Protein AF-A0AAD4MFB9-F1 (afdb_monomer)

pLDDT: mean 86.12, std 11.68, range [45.59, 97.56]

Solvent-accessible surface area (backbone atoms only — not comparable to full-atom values): 8909 Å² total; per-residue (Å²): 131,61,79,61,65,48,51,52,50,50,52,50,63,60,48,49,61,57,51,54,51,53,52,51,52,50,51,48,44,75,76,41,43,86,40,68,70,51,39,52,51,57,59,56,44,54,61,52,49,50,50,51,51,52,50,50,49,50,59,50,41,67,71,66,50,80,49,73,66,49,47,49,52,53,51,51,47,49,47,38,40,73,76,63,66,46,55,68,69,59,50,53,51,51,54,49,50,52,49,56,55,38,38,72,78,40,43,88,78,54,55,72,94,66,70,96,64,70,80,80,76,80,84,65,90,54,100,78,40,95,85,51,79,76,52,83,87,74,54,89,47,79,73,68,78,76,109

Radius of gyration: 25.51 Å; Cα contacts (8 Å, |Δi|>4): 35; chains: 1; bounding box: 72×39×47 Å

Structure (mmCIF, N/CA/C/O backbone):
data_AF-A0AAD4MFB9-F1
#
_entry.id   AF-A0AAD4MFB9-F1
#
loop_
_atom_site.group_PDB
_atom_site.id
_atom_site.type_symbol
_atom_site.label_atom_id
_atom_site.label_alt_id
_atom_site.label_comp_id
_atom_site.label_asym_id
_atom_site.label_entity_id
_atom_site.label_seq_id
_atom_site.pdbx_PDB_ins_code
_atom_site.Cartn_x
_atom_site.Cartn_y
_atom_site.Cartn_z
_atom_site.occupancy
_atom_site.B_iso_or_equiv
_atom_site.auth_seq_id
_atom_site.auth_comp_id
_atom_site.auth_asym_id
_atom_site.auth_atom_id
_atom_site.pdbx_PDB_model_num
ATOM 1 N N . MET A 1 1 ? 20.700 -20.470 13.447 1.00 54.25 1 MET A N 1
ATOM 2 C CA . MET A 1 1 ? 19.736 -19.597 12.733 1.00 54.25 1 MET A CA 1
ATOM 3 C C . MET A 1 1 ? 18.478 -20.396 12.393 1.00 54.25 1 MET A C 1
ATOM 5 O O . MET A 1 1 ? 18.552 -21.315 11.589 1.00 54.25 1 MET A O 1
ATOM 9 N N . HIS A 1 2 ? 17.342 -20.093 13.027 1.00 60.16 2 HIS A N 1
ATOM 10 C CA . HIS A 1 2 ? 16.052 -20.801 12.899 1.00 60.16 2 HIS A CA 1
ATOM 11 C C . HIS A 1 2 ? 15.320 -20.469 11.580 1.00 60.16 2 HIS A C 1
ATOM 13 O O . HIS A 1 2 ? 14.234 -19.906 11.573 1.00 60.16 2 HIS A O 1
ATOM 19 N N . ARG A 1 3 ? 15.949 -20.788 10.449 1.00 77.00 3 ARG A N 1
ATOM 20 C CA . ARG A 1 3 ? 15.628 -20.323 9.088 1.00 77.00 3 ARG A CA 1
ATOM 21 C C . ARG A 1 3 ? 14.131 -20.200 8.751 1.00 77.00 3 ARG A C 1
ATOM 23 O O . ARG A 1 3 ? 13.704 -19.145 8.308 1.00 77.00 3 ARG A O 1
ATOM 30 N N . THR A 1 4 ? 13.345 -21.249 8.975 1.00 83.19 4 THR A N 1
ATOM 31 C CA . THR A 1 4 ? 11.904 -21.286 8.664 1.00 83.19 4 THR A CA 1
ATOM 32 C C . THR A 1 4 ? 11.037 -21.145 9.912 1.00 83.19 4 THR A C 1
ATOM 34 O O . THR A 1 4 ? 10.093 -20.361 9.924 1.00 83.19 4 THR A O 1
ATOM 37 N N . TRP A 1 5 ? 11.398 -21.841 10.992 1.00 86.50 5 TRP A N 1
ATOM 38 C CA . TRP A 1 5 ? 10.642 -21.837 12.246 1.00 86.50 5 TRP A CA 1
ATOM 39 C C . TRP A 1 5 ? 10.540 -20.459 12.895 1.00 86.50 5 TRP A C 1
ATOM 41 O O . TRP A 1 5 ? 9.449 -20.060 13.289 1.00 86.50 5 TRP A O 1
ATOM 51 N N . GLY A 1 6 ? 11.629 -19.690 12.965 1.00 87.56 6 GLY A N 1
ATOM 52 C CA . GLY A 1 6 ? 11.525 -18.347 13.535 1.00 87.56 6 GLY A CA 1
ATOM 53 C C . GLY A 1 6 ? 10.889 -17.334 12.594 1.00 87.56 6 GLY A C 1
ATOM 54 O O . GLY A 1 6 ? 10.351 -16.355 13.083 1.00 87.56 6 GLY A O 1
ATOM 55 N N . GLY A 1 7 ? 10.851 -17.587 11.280 1.00 87.94 7 GLY A N 1
ATOM 56 C CA . GLY A 1 7 ? 10.048 -16.785 10.351 1.00 87.94 7 GLY A CA 1
ATOM 57 C C . GLY A 1 7 ? 8.546 -16.961 10.594 1.00 87.94 7 GLY A C 1
ATOM 58 O O . GLY A 1 7 ? 7.814 -15.978 10.661 1.00 87.94 7 GLY A O 1
ATOM 59 N N . ILE A 1 8 ? 8.097 -18.204 10.807 1.00 89.75 8 ILE A N 1
ATOM 60 C CA . ILE A 1 8 ? 6.698 -18.512 11.146 1.00 89.75 8 ILE A CA 1
ATOM 61 C C . ILE A 1 8 ? 6.335 -17.922 12.510 1.00 89.75 8 ILE A C 1
ATOM 63 O O . ILE A 1 8 ? 5.308 -17.259 12.634 1.00 89.75 8 ILE A O 1
ATOM 67 N N . VAL A 1 9 ? 7.186 -18.116 13.523 1.00 92.88 9 VAL A N 1
ATOM 68 C CA . VAL A 1 9 ? 6.946 -17.570 14.866 1.00 92.88 9 VAL A CA 1
ATOM 69 C C . VAL A 1 9 ? 6.951 -16.042 14.841 1.00 92.88 9 VAL A C 1
ATOM 71 O O . VAL A 1 9 ? 6.043 -15.440 15.403 1.00 92.88 9 VAL A O 1
ATOM 74 N N . ALA A 1 10 ? 7.898 -15.404 14.146 1.00 89.00 10 ALA A N 1
ATOM 75 C CA . ALA A 1 10 ? 7.942 -13.948 14.022 1.00 89.00 10 ALA A CA 1
ATOM 76 C C . ALA A 1 10 ? 6.722 -13.395 13.272 1.00 89.00 10 ALA A C 1
ATOM 78 O O . ALA A 1 10 ? 6.129 -12.415 13.716 1.00 89.00 10 ALA A O 1
ATOM 79 N N . GLY A 1 11 ? 6.304 -14.040 12.178 1.00 89.62 11 GLY A N 1
ATOM 80 C CA . GLY A 1 11 ? 5.089 -13.669 11.453 1.00 89.62 11 GLY A CA 1
ATOM 81 C C . GLY A 1 11 ? 3.832 -13.827 12.312 1.00 89.62 11 GLY A C 1
ATOM 82 O O . GLY A 1 11 ? 3.003 -12.922 12.367 1.00 89.62 11 GLY A O 1
ATOM 83 N N . GLY A 1 12 ? 3.718 -14.937 13.043 1.00 92.25 12 GLY A N 1
ATOM 84 C CA . GLY A 1 12 ? 2.604 -15.189 13.957 1.00 92.25 12 GLY A CA 1
ATOM 85 C C . GLY A 1 12 ? 2.532 -14.162 15.088 1.00 92.25 12 GLY A C 1
ATOM 86 O O . GLY A 1 12 ? 1.476 -13.570 15.317 1.00 92.25 12 GLY A O 1
ATOM 87 N N . LEU A 1 13 ? 3.660 -13.890 15.751 1.00 92.75 13 LEU A N 1
ATOM 88 C CA . LEU A 1 13 ? 3.737 -12.897 16.826 1.00 92.75 13 LEU A CA 1
ATOM 89 C C . LEU A 1 13 ? 3.524 -11.462 16.325 1.00 92.75 13 LEU A C 1
ATOM 91 O O . LEU A 1 13 ? 3.092 -10.619 17.102 1.00 92.75 13 LEU A O 1
ATOM 95 N N . PHE A 1 14 ? 3.789 -11.184 15.045 1.00 90.62 14 PHE A N 1
ATOM 96 C CA . PHE A 1 14 ? 3.502 -9.893 14.420 1.00 90.62 14 PHE A CA 1
ATOM 97 C C . PHE A 1 14 ? 2.001 -9.678 14.162 1.00 90.62 14 PHE A C 1
ATOM 99 O O . PHE A 1 14 ? 1.502 -8.573 14.362 1.00 90.62 14 PHE A O 1
ATOM 106 N N . VAL A 1 15 ? 1.260 -10.719 13.761 1.00 94.25 15 VAL A N 1
ATOM 107 C CA . VAL A 1 15 ? -0.184 -10.613 13.460 1.00 94.25 15 VAL A CA 1
ATOM 108 C C . VAL A 1 15 ? -1.053 -10.684 14.720 1.00 94.25 15 VAL A C 1
ATOM 110 O O . VAL A 1 15 ? -2.084 -10.011 14.797 1.00 94.25 15 VAL A O 1
ATOM 113 N N . LEU A 1 16 ? -0.636 -11.462 15.725 1.00 94.69 16 LEU A N 1
ATOM 114 C CA . LEU A 1 16 ? -1.341 -11.617 17.004 1.00 94.69 16 LEU A CA 1
ATOM 115 C C . LEU A 1 16 ? -1.782 -10.294 17.665 1.00 94.69 16 LEU A C 1
ATOM 117 O O . LEU A 1 16 ? -2.963 -10.191 18.003 1.00 94.69 16 LEU A O 1
ATOM 121 N N . PRO A 1 17 ? -0.926 -9.267 17.842 1.00 94.38 17 PRO A N 1
ATOM 122 C CA . PRO A 1 17 ? -1.345 -8.018 18.478 1.00 94.38 17 PRO A CA 1
ATOM 123 C C . PRO A 1 17 ? -2.455 -7.307 17.695 1.00 94.38 17 PRO A C 1
ATOM 125 O O . PRO A 1 17 ? -3.412 -6.815 18.292 1.00 94.38 17 PRO A O 1
ATOM 128 N N . SER A 1 18 ? -2.385 -7.295 16.361 1.00 94.50 18 SER A N 1
ATOM 129 C CA . SER A 1 18 ? -3.434 -6.708 15.522 1.00 94.50 18 SER A CA 1
ATOM 130 C C . SER A 1 18 ? -4.753 -7.472 15.638 1.00 94.50 18 SER A C 1
ATOM 132 O O . SER A 1 18 ? -5.810 -6.850 15.731 1.00 94.50 18 SER A O 1
ATOM 134 N N . LEU A 1 19 ? -4.698 -8.806 15.688 1.00 95.56 19 LEU A N 1
ATOM 135 C CA . LEU A 1 19 ? -5.876 -9.651 15.882 1.00 95.56 19 LEU A CA 1
ATOM 136 C C . LEU A 1 19 ? -6.592 -9.320 17.200 1.00 95.56 19 LEU A C 1
ATOM 138 O O . LEU A 1 19 ? -7.807 -9.124 17.200 1.00 95.56 19 LEU A O 1
ATOM 142 N N . PHE A 1 20 ? -5.846 -9.204 18.304 1.00 96.69 20 PHE A N 1
ATOM 143 C CA . PHE A 1 20 ? -6.416 -8.846 19.605 1.00 96.69 20 PHE A CA 1
ATOM 144 C C . PHE A 1 20 ? -7.115 -7.485 19.578 1.00 96.69 20 PHE A C 1
ATOM 146 O O . PHE A 1 20 ? -8.230 -7.363 20.089 1.00 96.69 20 PHE A O 1
ATOM 153 N N . ILE A 1 21 ? -6.502 -6.482 18.940 1.00 95.19 21 ILE A N 1
ATOM 154 C CA . ILE A 1 21 ? -7.110 -5.155 18.790 1.00 95.19 21 ILE A CA 1
ATOM 155 C C . ILE A 1 21 ? -8.413 -5.252 17.990 1.00 95.19 21 ILE A C 1
ATOM 157 O O . ILE A 1 21 ? -9.425 -4.712 18.428 1.00 95.19 21 ILE A O 1
ATOM 161 N N . LEU A 1 22 ? -8.425 -5.959 16.855 1.00 94.50 22 LEU A N 1
ATOM 162 C CA . LEU A 1 22 ? -9.617 -6.089 16.007 1.00 94.50 22 LEU A CA 1
ATOM 163 C C . LEU A 1 22 ? -10.772 -6.803 16.718 1.00 94.50 22 LEU A C 1
ATOM 165 O O . LEU A 1 22 ? -11.916 -6.355 16.614 1.00 94.50 22 LEU A O 1
ATOM 169 N N . ILE A 1 23 ? -10.484 -7.877 17.458 1.00 96.38 23 ILE A N 1
ATOM 170 C CA . ILE A 1 23 ? -11.488 -8.599 18.252 1.00 96.38 23 ILE A CA 1
ATOM 171 C C . ILE A 1 23 ? -12.040 -7.688 19.350 1.00 96.38 23 ILE A C 1
ATOM 173 O O . ILE A 1 23 ? -13.258 -7.563 19.484 1.00 96.38 23 ILE A O 1
ATOM 177 N N . GLY A 1 24 ? -11.161 -7.016 20.098 1.00 95.56 24 GLY A N 1
ATOM 178 C CA . GLY A 1 24 ? -11.560 -6.097 21.162 1.00 95.56 24 GLY A CA 1
ATOM 179 C C . GLY A 1 24 ? -12.427 -4.953 20.638 1.00 95.56 24 GLY A C 1
ATOM 180 O O . GLY A 1 24 ? -13.507 -4.701 21.169 1.00 95.56 24 GLY A O 1
ATOM 181 N N . LEU A 1 25 ? -12.006 -4.305 19.550 1.00 91.44 25 LEU A N 1
ATOM 182 C CA . LEU A 1 25 ? -12.746 -3.198 18.944 1.00 91.44 25 LEU A CA 1
ATOM 183 C C . LEU A 1 25 ? -14.093 -3.655 18.369 1.00 91.44 25 LEU A C 1
ATOM 185 O O . LEU A 1 25 ? -15.091 -2.953 18.524 1.00 91.44 25 LEU A O 1
ATOM 189 N N . SER A 1 26 ? -14.140 -4.846 17.761 1.00 91.69 26 SER A N 1
ATOM 190 C CA . SER A 1 26 ? -15.386 -5.446 17.266 1.00 91.69 26 SER A CA 1
ATOM 191 C C . SER A 1 26 ? -16.354 -5.751 18.407 1.00 91.69 26 SER A C 1
ATOM 193 O O . SER A 1 26 ? -17.537 -5.436 18.307 1.00 91.69 26 SER A O 1
ATOM 195 N N . TRP A 1 27 ? -15.864 -6.305 19.520 1.00 95.44 27 TRP A N 1
ATOM 196 C CA . TRP A 1 27 ? -16.684 -6.558 20.704 1.00 95.44 27 TRP A CA 1
ATOM 197 C C . TRP A 1 27 ? -17.242 -5.259 21.298 1.00 95.44 27 TRP A C 1
ATOM 199 O O . TRP A 1 27 ? -18.441 -5.171 21.572 1.00 95.44 27 TRP A O 1
ATOM 209 N N . VAL A 1 28 ? -16.401 -4.224 21.425 1.00 92.19 28 VAL A N 1
ATOM 210 C CA . VAL A 1 28 ? -16.827 -2.896 21.89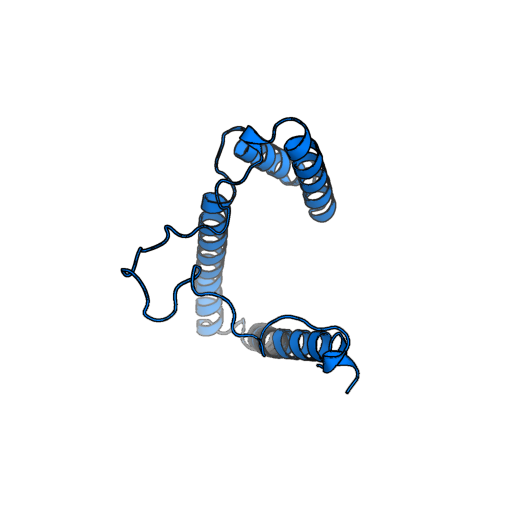1 1.00 92.19 28 VAL A CA 1
ATOM 211 C C . VAL A 1 28 ? -17.897 -2.315 20.969 1.00 92.19 28 VAL A C 1
ATOM 213 O O . VAL A 1 28 ? -18.906 -1.811 21.456 1.00 92.19 28 VAL A O 1
ATOM 216 N N . TYR A 1 29 ? -17.715 -2.414 19.653 1.00 88.94 29 TYR A N 1
ATOM 217 C CA . TYR A 1 29 ? -18.689 -1.925 18.681 1.00 88.94 29 TYR A CA 1
ATOM 218 C C . TYR A 1 29 ? -20.036 -2.652 18.792 1.00 88.94 29 TYR A C 1
ATOM 220 O O . TYR A 1 29 ? -21.076 -2.002 18.861 1.00 88.94 29 TYR A O 1
ATOM 228 N N . LEU A 1 30 ? -20.038 -3.985 18.881 1.00 90.94 30 LEU A N 1
ATOM 229 C CA . LEU A 1 30 ? -21.275 -4.764 18.994 1.00 90.94 30 LEU A CA 1
ATOM 230 C C . LEU A 1 30 ? -22.010 -4.510 20.317 1.00 90.94 30 LEU A C 1
ATOM 232 O O . LEU A 1 30 ? -23.240 -4.475 20.342 1.00 90.94 30 LEU A O 1
ATOM 236 N N . ARG A 1 31 ? -21.275 -4.326 21.421 1.00 92.00 31 ARG A N 1
ATOM 237 C CA . ARG A 1 31 ? -21.869 -4.132 22.751 1.00 92.00 31 ARG A CA 1
ATOM 238 C C . ARG A 1 31 ? -22.279 -2.686 23.029 1.00 92.00 31 ARG A C 1
ATOM 240 O O . ARG A 1 31 ? -23.307 -2.468 23.666 1.00 92.00 31 ARG A O 1
ATOM 247 N N . PHE A 1 32 ? -21.486 -1.716 22.580 1.00 90.00 32 PHE A N 1
ATOM 248 C CA . PHE A 1 32 ? -21.626 -0.298 22.928 1.00 90.00 32 PHE A CA 1
ATOM 249 C C . PHE A 1 32 ? -21.865 0.614 21.719 1.00 90.00 32 PHE A C 1
ATOM 251 O O . PHE A 1 32 ? -21.902 1.830 21.881 1.00 90.00 32 PHE A O 1
ATOM 258 N N . GLY A 1 33 ? -22.070 0.071 20.516 1.00 81.62 33 GLY A N 1
ATOM 259 C CA . GLY A 1 33 ? -22.261 0.858 19.291 1.00 81.62 33 GLY A CA 1
ATOM 260 C C . GLY A 1 33 ? -23.468 1.801 19.316 1.00 81.62 33 GLY A C 1
ATOM 261 O O . GLY A 1 33 ? -23.461 2.809 18.620 1.00 81.62 33 GLY A O 1
ATOM 262 N N . ASN A 1 34 ? -24.463 1.523 20.164 1.00 83.19 34 ASN A N 1
ATOM 263 C CA . ASN A 1 34 ? -25.633 2.386 20.360 1.00 83.19 34 ASN A CA 1
ATOM 264 C C . ASN A 1 34 ? -25.376 3.555 21.330 1.00 83.19 34 ASN A C 1
ATOM 266 O O . ASN A 1 34 ? -26.233 4.423 21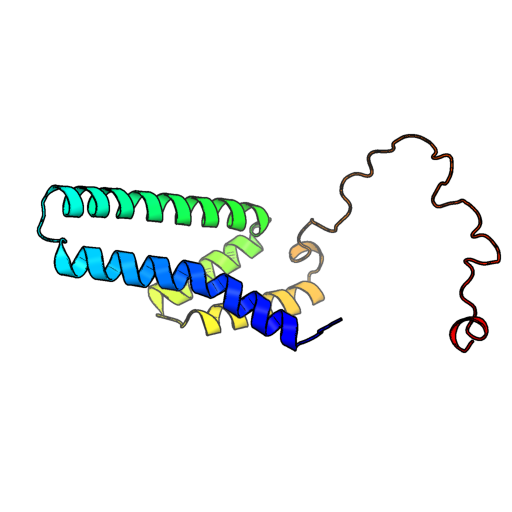.483 1.00 83.19 34 ASN A O 1
ATOM 270 N N . VAL A 1 35 ? -24.223 3.591 22.009 1.00 92.31 35 VAL A N 1
ATOM 271 C CA . VAL A 1 35 ? -23.861 4.697 22.901 1.00 92.31 35 VAL A CA 1
ATOM 272 C C . VAL A 1 35 ? -23.400 5.881 22.039 1.00 92.31 35 VAL A C 1
ATOM 274 O O . VAL A 1 35 ? -22.447 5.720 21.272 1.00 92.31 35 VAL A O 1
ATOM 277 N N . PRO A 1 36 ? -23.999 7.083 22.174 1.00 89.00 36 PRO A N 1
ATOM 278 C CA . PRO A 1 36 ? -23.722 8.221 21.288 1.00 89.00 36 PRO A CA 1
ATOM 279 C C . PRO A 1 36 ? -22.238 8.592 21.182 1.00 89.00 36 PRO A C 1
ATOM 281 O O . PRO A 1 36 ? -21.747 8.907 20.101 1.00 89.00 36 PRO A O 1
ATOM 284 N N . VAL A 1 37 ? -21.503 8.495 22.293 1.00 90.44 37 VAL A N 1
ATOM 285 C CA . VAL A 1 37 ? -20.058 8.768 22.341 1.00 90.44 37 VAL A CA 1
ATOM 286 C C . VAL A 1 37 ? -19.272 7.773 21.484 1.00 90.44 37 VAL A C 1
ATOM 288 O O . VAL A 1 37 ? -18.407 8.166 20.706 1.00 90.44 37 VAL A O 1
ATOM 291 N N . VAL A 1 38 ? -19.592 6.482 21.587 1.00 87.50 38 VAL A N 1
ATOM 292 C CA . VAL A 1 38 ? -18.912 5.414 20.844 1.00 87.50 38 VAL A CA 1
ATOM 293 C C . VAL A 1 38 ? -19.215 5.542 19.351 1.00 87.50 38 VAL A C 1
ATOM 295 O O . VAL A 1 38 ? -18.296 5.528 18.533 1.00 87.50 38 VAL A O 1
ATOM 298 N N . ALA A 1 39 ? -20.481 5.767 18.992 1.00 86.25 39 ALA A N 1
ATOM 299 C CA . ALA A 1 39 ? -20.891 6.024 17.614 1.00 86.25 39 ALA A CA 1
ATOM 300 C C . ALA A 1 39 ? -20.176 7.247 17.009 1.00 86.25 39 ALA A C 1
ATOM 302 O O . ALA A 1 39 ? -19.690 7.174 15.878 1.00 86.25 39 ALA A O 1
ATOM 303 N N . GLY A 1 40 ? -20.050 8.341 17.771 1.00 89.50 40 GLY A N 1
ATOM 304 C CA . GLY A 1 40 ? -19.331 9.546 17.353 1.00 89.50 40 GLY A CA 1
ATOM 305 C C . GLY A 1 40 ? -17.847 9.292 17.074 1.00 89.50 40 GLY A C 1
ATOM 306 O O . GLY A 1 40 ? -17.327 9.733 16.048 1.00 89.50 40 GLY A O 1
ATOM 307 N N . ILE A 1 41 ? -17.177 8.508 17.925 1.00 91.06 41 ILE A N 1
ATOM 308 C CA . ILE A 1 41 ? -15.778 8.107 17.710 1.00 91.06 41 ILE A CA 1
ATOM 309 C C . ILE A 1 41 ? -15.645 7.273 16.429 1.00 91.06 41 ILE A C 1
ATOM 311 O O . ILE A 1 41 ? -14.826 7.599 15.570 1.00 91.06 41 ILE A O 1
ATOM 315 N N . PHE A 1 42 ? -16.465 6.231 16.250 1.00 87.00 42 PHE A N 1
ATOM 316 C CA . PHE A 1 42 ? -16.417 5.397 15.042 1.00 87.00 42 PHE A CA 1
ATOM 317 C C . PHE A 1 42 ? -16.742 6.182 13.767 1.00 87.00 42 PHE A C 1
ATOM 319 O O . PHE A 1 42 ? -16.167 5.906 12.711 1.00 87.00 42 PHE A O 1
ATOM 326 N N . TYR A 1 43 ? -17.619 7.184 13.857 1.00 90.56 43 TYR A N 1
ATOM 327 C CA . TYR A 1 43 ? -17.883 8.099 12.754 1.00 90.56 43 TYR A CA 1
ATOM 328 C C . TYR A 1 43 ? -16.642 8.921 12.384 1.00 90.56 43 TYR A C 1
ATOM 330 O O . TYR A 1 43 ? -16.342 9.041 11.200 1.00 90.56 43 TYR A O 1
ATOM 338 N N . GLY A 1 44 ? -15.878 9.404 13.370 1.00 92.06 44 GLY A N 1
ATOM 339 C CA . GLY A 1 44 ? -14.601 10.091 13.146 1.00 92.06 44 GLY A CA 1
ATOM 340 C C . GLY A 1 44 ? -13.490 9.182 12.603 1.00 92.06 44 GLY A C 1
ATOM 341 O O . GLY A 1 44 ? -12.663 9.622 11.804 1.00 92.06 44 GLY A O 1
ATOM 342 N N . ILE A 1 45 ? -13.491 7.896 12.967 1.00 93.50 45 ILE A N 1
ATOM 343 C CA . ILE A 1 45 ? -12.485 6.928 12.500 1.00 93.50 45 ILE A CA 1
ATOM 344 C C . ILE A 1 45 ? -12.607 6.660 10.994 1.00 93.50 45 ILE A C 1
ATOM 346 O O . ILE A 1 45 ? -11.583 6.563 10.322 1.00 93.50 45 ILE A O 1
ATOM 350 N N . LYS A 1 46 ? -13.820 6.570 10.430 1.00 90.50 46 LYS A N 1
ATOM 351 C CA . LYS A 1 46 ? -14.018 6.287 8.991 1.00 90.50 46 LYS A CA 1
ATOM 352 C C . LYS A 1 46 ? -13.224 7.232 8.066 1.00 90.50 46 LYS A C 1
ATOM 354 O O . LYS A 1 46 ? -12.412 6.729 7.289 1.00 90.50 46 LYS A O 1
ATOM 359 N N . PRO A 1 47 ? -13.387 8.569 8.136 1.00 95.75 47 PRO A N 1
ATOM 360 C CA . PRO A 1 47 ? -12.613 9.485 7.304 1.00 95.75 47 PRO A CA 1
ATOM 361 C C . PRO A 1 47 ? -11.122 9.492 7.665 1.00 95.75 47 PRO A C 1
ATOM 363 O O . PRO A 1 47 ? -10.297 9.658 6.769 1.00 95.75 47 PRO A O 1
ATOM 366 N N . ALA A 1 48 ? -10.753 9.256 8.931 1.00 96.12 48 ALA A N 1
ATOM 367 C CA . ALA A 1 48 ? -9.350 9.148 9.333 1.00 96.12 48 ALA A CA 1
ATOM 368 C C . ALA A 1 48 ? -8.648 7.954 8.658 1.00 96.12 48 ALA A C 1
ATOM 370 O O . ALA A 1 48 ? -7.542 8.095 8.134 1.00 96.12 48 ALA A O 1
ATOM 371 N N . VAL A 1 49 ? -9.312 6.795 8.600 1.00 95.56 49 VAL A N 1
ATOM 372 C CA . VAL A 1 49 ? -8.807 5.607 7.898 1.00 95.56 49 VAL A CA 1
ATOM 373 C C . VAL A 1 49 ? -8.716 5.871 6.398 1.00 95.56 49 VAL A C 1
ATOM 375 O O . VAL A 1 49 ? -7.679 5.585 5.801 1.00 95.56 49 VAL A O 1
ATOM 378 N N . THR A 1 50 ? -9.740 6.478 5.788 1.00 96.81 50 THR A N 1
ATOM 379 C CA . THR A 1 50 ? -9.704 6.843 4.362 1.00 96.81 50 THR A CA 1
ATOM 380 C C . THR A 1 50 ? -8.531 7.775 4.048 1.00 96.81 50 THR A C 1
ATOM 382 O O . THR A 1 50 ? -7.810 7.541 3.078 1.00 96.81 50 THR A O 1
ATOM 385 N N . ALA A 1 51 ? -8.283 8.787 4.885 1.00 97.25 51 ALA A N 1
ATOM 386 C CA . ALA A 1 51 ? -7.149 9.695 4.724 1.00 97.25 51 ALA A CA 1
ATOM 387 C C . ALA A 1 51 ? -5.799 8.967 4.846 1.00 97.25 51 ALA A C 1
ATOM 389 O O . ALA A 1 51 ? -4.891 9.214 4.051 1.00 97.25 51 ALA A O 1
ATOM 390 N N . LEU A 1 52 ? -5.670 8.031 5.791 1.00 96.75 52 LEU A N 1
ATOM 391 C CA . LEU A 1 52 ? -4.463 7.222 5.963 1.00 96.75 52 LEU A CA 1
ATOM 392 C C . LEU A 1 52 ? -4.203 6.308 4.756 1.00 96.75 52 LEU A C 1
ATOM 394 O O . LEU A 1 52 ? -3.071 6.245 4.271 1.00 96.75 52 LEU A O 1
ATOM 398 N N . VAL A 1 53 ? -5.240 5.643 4.237 1.00 96.62 53 VAL A N 1
ATOM 399 C CA . VAL A 1 53 ? -5.143 4.802 3.032 1.00 96.62 53 VAL A CA 1
ATOM 400 C C . VAL A 1 53 ? -4.766 5.648 1.818 1.00 96.62 53 VAL A C 1
ATOM 402 O O . VAL A 1 53 ? -3.859 5.272 1.076 1.00 96.62 53 VAL A O 1
ATOM 405 N N . LEU A 1 54 ? -5.389 6.816 1.644 1.00 97.56 54 LEU A N 1
ATOM 406 C CA . LEU A 1 54 ? -5.062 7.745 0.564 1.00 97.56 54 LEU A CA 1
ATOM 407 C C . LEU A 1 54 ? -3.610 8.236 0.662 1.00 97.56 54 LEU A C 1
ATOM 409 O O . LEU A 1 54 ? -2.897 8.248 -0.339 1.00 97.56 54 LEU A O 1
ATOM 413 N N . HIS A 1 55 ? -3.136 8.576 1.862 1.00 97.00 55 HIS A N 1
ATOM 414 C CA . HIS A 1 55 ? -1.747 8.975 2.079 1.00 97.00 55 HIS A CA 1
ATOM 415 C C . HIS A 1 55 ? -0.765 7.836 1.767 1.00 97.00 55 HIS A C 1
ATOM 417 O O . HIS A 1 55 ? 0.251 8.056 1.101 1.00 97.00 55 HIS A O 1
ATOM 423 N N . ALA A 1 56 ? -1.070 6.609 2.200 1.00 96.31 56 ALA A N 1
ATOM 424 C CA . ALA A 1 56 ? -0.270 5.432 1.881 1.00 96.31 56 ALA A CA 1
ATOM 425 C C . ALA A 1 56 ? -0.226 5.178 0.365 1.00 96.31 56 ALA A C 1
ATOM 427 O O . ALA A 1 56 ? 0.859 4.992 -0.191 1.00 96.31 56 ALA A O 1
ATOM 428 N N . ALA A 1 57 ? -1.378 5.253 -0.308 1.00 95.19 57 ALA A N 1
ATOM 429 C CA . ALA A 1 57 ? -1.490 5.114 -1.754 1.00 95.19 57 ALA A CA 1
ATOM 430 C C . ALA A 1 57 ? -0.702 6.205 -2.492 1.00 95.19 57 ALA A C 1
ATOM 432 O O . ALA A 1 57 ? 0.053 5.888 -3.405 1.00 95.19 57 ALA A O 1
ATOM 433 N N . HIS A 1 58 ? -0.790 7.465 -2.060 1.00 95.06 58 HIS A N 1
ATOM 434 C CA . HIS A 1 58 ? -0.023 8.569 -2.636 1.00 95.06 58 HIS A CA 1
ATOM 435 C C . HIS A 1 58 ? 1.490 8.372 -2.451 1.00 95.06 58 HIS A C 1
ATOM 437 O O . HIS A 1 58 ? 2.265 8.503 -3.399 1.00 95.06 58 HIS A O 1
ATOM 443 N N . ARG A 1 59 ? 1.931 7.996 -1.243 1.00 93.25 5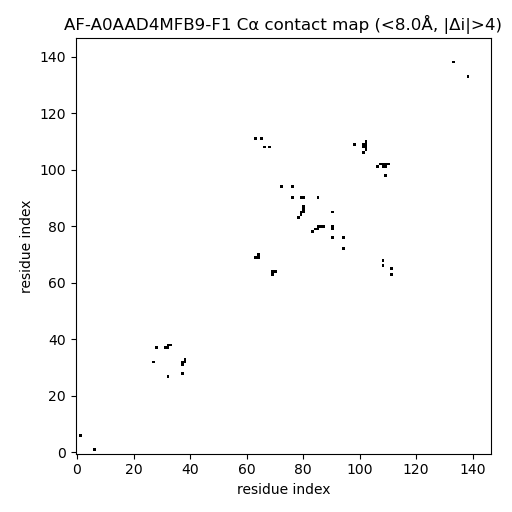9 ARG A N 1
ATOM 444 C CA . ARG A 1 59 ? 3.350 7.764 -0.929 1.00 93.25 59 ARG A CA 1
ATOM 445 C C . ARG A 1 59 ? 3.938 6.593 -1.720 1.00 93.25 59 ARG A C 1
ATOM 447 O O . ARG A 1 59 ? 5.071 6.686 -2.191 1.00 93.25 59 ARG A O 1
ATOM 454 N N . ILE A 1 60 ? 3.206 5.486 -1.836 1.00 90.81 60 ILE A N 1
ATOM 455 C CA . ILE A 1 60 ? 3.636 4.306 -2.600 1.00 90.81 60 ILE A CA 1
ATOM 456 C C . ILE A 1 60 ? 3.561 4.603 -4.101 1.00 90.81 60 ILE A C 1
ATOM 458 O O . ILE A 1 60 ? 4.527 4.362 -4.824 1.00 90.81 60 ILE A O 1
ATOM 462 N N . GLY A 1 61 ? 2.456 5.198 -4.551 1.00 89.50 61 GLY A N 1
ATOM 463 C CA . GLY A 1 61 ? 2.217 5.594 -5.933 1.00 89.50 61 GLY A CA 1
ATOM 464 C C . GLY A 1 61 ? 3.294 6.535 -6.458 1.00 89.50 61 GLY A C 1
ATOM 465 O O . GLY A 1 61 ? 3.870 6.255 -7.499 1.00 89.50 61 GLY A O 1
ATOM 466 N N . GLY A 1 62 ? 3.680 7.571 -5.709 1.00 88.94 62 GLY A N 1
ATOM 467 C CA . GLY A 1 62 ? 4.757 8.484 -6.115 1.00 88.94 62 GLY A CA 1
ATOM 468 C C . GLY A 1 62 ? 6.130 7.812 -6.276 1.00 88.94 62 GLY A C 1
ATOM 469 O O . GLY A 1 62 ? 6.969 8.282 -7.048 1.00 88.94 62 GLY A O 1
ATOM 470 N N . ARG A 1 63 ? 6.368 6.687 -5.588 1.00 86.44 63 ARG A N 1
ATOM 471 C CA . ARG A 1 63 ? 7.589 5.880 -5.758 1.00 86.44 63 ARG A CA 1
ATOM 472 C C . ARG A 1 63 ? 7.492 4.917 -6.939 1.00 86.44 63 ARG A C 1
ATOM 474 O O . ARG A 1 63 ? 8.506 4.662 -7.583 1.00 86.44 63 ARG A O 1
ATOM 481 N N . ALA A 1 64 ? 6.298 4.397 -7.214 1.00 87.00 64 ALA A N 1
ATOM 482 C CA . ALA A 1 64 ? 6.057 3.394 -8.246 1.00 87.00 64 ALA A CA 1
ATOM 483 C C . ALA A 1 64 ? 5.760 3.992 -9.636 1.00 87.00 64 ALA A C 1
ATOM 485 O O . ALA A 1 64 ? 6.188 3.435 -10.636 1.00 87.00 64 ALA A O 1
ATOM 486 N N . LEU A 1 65 ? 5.055 5.121 -9.725 1.00 88.69 65 LEU A N 1
ATOM 487 C CA . LEU A 1 65 ? 4.542 5.723 -10.963 1.00 88.69 65 LEU A CA 1
ATOM 488 C C . LEU A 1 65 ? 5.506 6.781 -11.515 1.00 88.69 65 LEU A C 1
ATOM 490 O O . LEU A 1 65 ? 5.252 7.984 -11.452 1.00 88.69 65 LEU A O 1
ATOM 494 N N . ARG A 1 66 ? 6.645 6.333 -12.047 1.00 87.44 66 ARG A N 1
ATOM 495 C CA . ARG A 1 66 ? 7.715 7.223 -12.530 1.00 87.44 66 ARG A CA 1
ATOM 496 C C . ARG A 1 66 ? 7.529 7.725 -13.962 1.00 87.44 66 ARG A C 1
ATOM 498 O O . ARG A 1 66 ? 8.124 8.736 -14.318 1.00 87.44 66 ARG A O 1
ATOM 505 N N . ASN A 1 67 ? 6.734 7.045 -14.788 1.00 88.56 67 ASN A N 1
ATOM 506 C CA . ASN A 1 67 ? 6.539 7.414 -16.190 1.00 88.56 67 ASN A CA 1
ATOM 507 C C . ASN A 1 67 ? 5.105 7.165 -16.686 1.00 88.56 67 ASN A C 1
ATOM 509 O O . ASN A 1 67 ? 4.275 6.561 -16.005 1.00 88.56 67 ASN A O 1
ATOM 513 N N . ARG A 1 68 ? 4.823 7.633 -17.908 1.00 90.38 68 ARG A N 1
ATOM 514 C CA . ARG A 1 68 ? 3.505 7.536 -18.562 1.00 90.38 68 ARG A CA 1
ATOM 515 C C . ARG A 1 68 ? 3.033 6.090 -18.755 1.00 90.38 68 ARG A C 1
ATOM 517 O O . ARG A 1 68 ? 1.838 5.837 -18.672 1.00 90.38 68 ARG A O 1
ATOM 524 N N . TRP A 1 69 ? 3.951 5.147 -18.967 1.00 90.19 69 TRP A N 1
ATOM 525 C CA . TRP A 1 69 ? 3.622 3.727 -19.127 1.00 90.19 69 TRP A CA 1
ATOM 526 C C . TRP A 1 69 ? 3.119 3.105 -17.823 1.00 90.19 69 TRP A C 1
ATOM 528 O O . TRP A 1 69 ? 2.101 2.419 -17.826 1.00 90.19 69 TRP A O 1
ATOM 538 N N . MET A 1 70 ? 3.768 3.405 -16.695 1.00 90.06 70 MET A N 1
ATOM 539 C CA . MET A 1 70 ? 3.329 2.958 -15.368 1.00 90.06 70 MET A CA 1
ATOM 540 C C . MET A 1 70 ? 1.953 3.528 -15.013 1.00 90.06 70 MET A C 1
ATOM 542 O O . MET A 1 70 ? 1.106 2.804 -14.493 1.00 90.06 70 MET A O 1
ATOM 546 N N . TRP A 1 71 ? 1.707 4.800 -15.347 1.00 93.19 71 TRP A N 1
ATOM 547 C CA . TRP A 1 71 ? 0.381 5.411 -15.221 1.00 93.19 71 TRP A CA 1
ATOM 548 C C . TRP A 1 71 ? -0.665 4.723 -16.103 1.00 93.19 71 TRP A C 1
ATOM 550 O O . TRP A 1 71 ? -1.779 4.492 -15.642 1.00 93.19 71 TRP A O 1
ATOM 560 N N . GLY A 1 72 ? -0.301 4.331 -17.328 1.00 94.25 72 GLY A N 1
ATOM 561 C CA . GLY A 1 72 ? -1.164 3.544 -18.209 1.00 94.25 72 GLY A CA 1
ATOM 562 C C . GLY A 1 72 ? -1.545 2.188 -17.608 1.00 94.25 72 GLY A C 1
ATOM 563 O O . GLY A 1 72 ? -2.721 1.834 -17.603 1.00 94.25 72 GLY A O 1
ATOM 564 N N . ILE A 1 73 ? -0.581 1.463 -17.030 1.00 93.00 73 ILE A N 1
ATOM 565 C CA . ILE A 1 73 ? -0.837 0.178 -16.356 1.00 93.00 73 ILE A CA 1
ATOM 566 C C . ILE A 1 73 ? -1.733 0.376 -15.127 1.00 93.00 73 ILE A C 1
ATOM 568 O O . ILE A 1 73 ? -2.668 -0.396 -14.928 1.00 93.00 73 ILE A O 1
ATOM 572 N N . ALA A 1 74 ? -1.499 1.419 -14.326 1.00 94.31 74 ALA A N 1
ATOM 573 C CA . ALA A 1 74 ? -2.351 1.725 -13.178 1.00 94.31 74 ALA A CA 1
ATOM 574 C C . ALA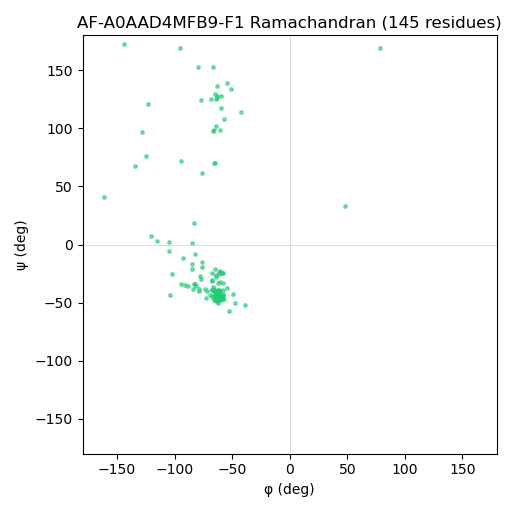 A 1 74 ? -3.787 2.082 -13.593 1.00 94.31 74 ALA A C 1
ATOM 576 O O . ALA A 1 74 ? -4.735 1.593 -12.982 1.00 94.31 74 ALA A O 1
ATOM 577 N N . GLY A 1 75 ? -3.959 2.871 -14.658 1.00 96.00 75 GLY A N 1
ATOM 578 C CA . GLY A 1 75 ? -5.274 3.180 -15.225 1.00 96.00 75 GLY A CA 1
ATOM 579 C C . GLY A 1 75 ? -5.986 1.939 -15.773 1.00 96.00 75 GLY A C 1
ATOM 580 O O . GLY A 1 75 ? -7.168 1.743 -15.504 1.00 96.00 75 GLY A O 1
ATOM 581 N N . ALA A 1 76 ? -5.264 1.059 -16.472 1.00 96.06 76 ALA A N 1
ATOM 582 C CA . ALA A 1 76 ? -5.804 -0.207 -16.965 1.00 96.06 76 ALA A CA 1
ATOM 583 C C . ALA A 1 76 ? -6.217 -1.146 -15.820 1.00 96.06 76 ALA A C 1
ATOM 585 O O . ALA A 1 76 ? -7.293 -1.736 -15.870 1.00 96.06 76 ALA A O 1
ATOM 586 N N . ALA A 1 77 ? -5.405 -1.245 -14.763 1.00 94.88 77 ALA A N 1
ATOM 587 C CA . ALA A 1 77 ? -5.729 -2.013 -13.563 1.00 94.88 77 ALA A CA 1
ATOM 588 C C . ALA A 1 77 ? -6.957 -1.448 -12.828 1.00 94.88 77 ALA A C 1
ATOM 590 O O . ALA A 1 77 ? -7.814 -2.211 -12.383 1.00 94.88 77 ALA A O 1
ATOM 591 N N . PHE A 1 78 ? -7.071 -0.119 -12.742 1.00 95.69 78 PHE A N 1
ATOM 592 C CA . PHE A 1 78 ? -8.248 0.543 -12.187 1.00 95.69 78 PHE A CA 1
ATOM 593 C C . PHE A 1 78 ? -9.505 0.232 -13.006 1.00 95.69 78 PHE A C 1
ATOM 595 O O . PHE A 1 78 ? -10.531 -0.126 -12.437 1.00 95.69 78 PHE A O 1
ATOM 602 N N . LEU A 1 79 ? -9.424 0.292 -14.336 1.00 96.88 79 LEU A N 1
ATOM 603 C CA . LEU A 1 79 ? -10.554 -0.052 -15.196 1.00 96.88 79 LEU A CA 1
ATOM 604 C C . LEU A 1 79 ? -10.930 -1.538 -15.078 1.00 96.88 79 LEU A C 1
ATOM 606 O O . LEU A 1 79 ? -12.112 -1.863 -15.016 1.00 96.88 79 LEU A O 1
ATOM 610 N N . ALA A 1 80 ? -9.940 -2.431 -14.985 1.00 96.19 80 ALA A N 1
ATOM 611 C CA . ALA A 1 80 ? -10.153 -3.866 -14.810 1.00 96.19 80 ALA A CA 1
ATOM 612 C C . ALA A 1 80 ? -10.935 -4.195 -13.528 1.00 96.19 80 ALA A C 1
ATOM 614 O O . ALA A 1 80 ? -11.843 -5.026 -13.562 1.00 96.19 80 ALA A O 1
ATOM 615 N N . ILE A 1 81 ? -10.614 -3.546 -12.404 1.00 95.00 81 ILE A N 1
ATOM 616 C CA . ILE A 1 81 ? -11.341 -3.781 -11.150 1.00 95.00 81 ILE A CA 1
ATOM 617 C C . ILE A 1 81 ? -12.681 -3.041 -11.104 1.00 95.00 81 ILE A C 1
ATOM 619 O O . ILE A 1 81 ? -13.648 -3.595 -10.608 1.00 95.00 81 ILE A O 1
ATOM 623 N N . PHE A 1 82 ? -12.756 -1.815 -11.630 1.00 95.62 82 PHE A N 1
ATOM 624 C CA . PHE A 1 82 ? -13.949 -0.971 -11.518 1.00 95.62 82 PHE A CA 1
ATOM 625 C C . PHE A 1 82 ? -15.060 -1.342 -12.510 1.00 95.62 82 PHE A C 1
ATOM 627 O O . PHE A 1 82 ? -16.230 -1.282 -12.151 1.00 95.62 82 PHE A O 1
ATOM 634 N N . ALA A 1 83 ? -14.714 -1.686 -13.756 1.00 95.50 83 ALA A N 1
ATOM 635 C CA . ALA A 1 83 ? -15.694 -1.953 -14.814 1.00 95.50 83 ALA A CA 1
ATOM 636 C C . ALA A 1 83 ? -15.917 -3.446 -15.086 1.00 95.50 83 ALA A C 1
ATOM 638 O O . ALA A 1 83 ? -16.973 -3.817 -15.590 1.00 95.50 83 ALA A O 1
ATOM 639 N N . PHE A 1 84 ? -14.926 -4.291 -14.788 1.00 94.56 84 PHE A N 1
ATOM 640 C CA . PHE A 1 84 ? -14.978 -5.727 -15.082 1.00 94.56 84 PHE A CA 1
ATOM 641 C C . PHE A 1 84 ? -14.980 -6.604 -13.821 1.00 94.56 84 PHE A C 1
ATOM 643 O O . PHE A 1 84 ? -14.918 -7.823 -13.956 1.00 94.56 84 PHE A O 1
ATOM 650 N N . ASP A 1 85 ? -14.991 -6.009 -12.618 1.00 93.94 85 ASP A N 1
ATOM 651 C CA . ASP A 1 85 ? -14.914 -6.711 -11.323 1.00 93.94 85 ASP A CA 1
ATOM 652 C C . ASP A 1 85 ? -13.792 -7.766 -11.274 1.00 93.94 85 ASP A C 1
ATOM 654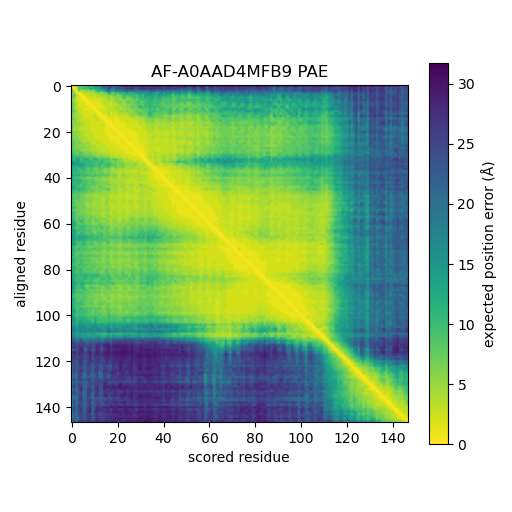 O O . ASP A 1 85 ? -13.891 -8.822 -10.643 1.00 93.94 85 ASP A O 1
ATOM 658 N N . THR A 1 86 ? -12.688 -7.488 -11.977 1.00 94.75 86 THR A N 1
ATOM 659 C CA . THR A 1 86 ? -11.583 -8.439 -12.095 1.00 94.75 86 THR A CA 1
ATOM 660 C C . THR A 1 86 ? -10.967 -8.653 -10.710 1.00 94.75 86 THR A C 1
ATOM 662 O O . THR A 1 86 ? -10.611 -7.676 -10.043 1.00 94.75 86 THR A O 1
ATOM 665 N N . PRO A 1 87 ? -10.776 -9.906 -10.256 1.00 95.38 87 PRO A N 1
ATOM 666 C CA . PRO A 1 87 ? -10.267 -10.161 -8.918 1.00 95.38 87 PRO A CA 1
ATOM 667 C C . PRO A 1 87 ? -8.848 -9.605 -8.760 1.00 95.38 87 PRO A C 1
ATOM 669 O O . PRO A 1 87 ? -7.981 -9.810 -9.614 1.00 95.38 87 PRO A O 1
ATOM 672 N N . PHE A 1 88 ? -8.588 -8.949 -7.626 1.00 92.88 88 PHE A N 1
ATOM 673 C CA . PHE A 1 88 ? -7.302 -8.306 -7.333 1.00 92.88 88 PHE A CA 1
ATOM 674 C C . PHE A 1 88 ? -6.073 -9.211 -7.579 1.00 92.88 88 PHE A C 1
ATOM 676 O O . PHE A 1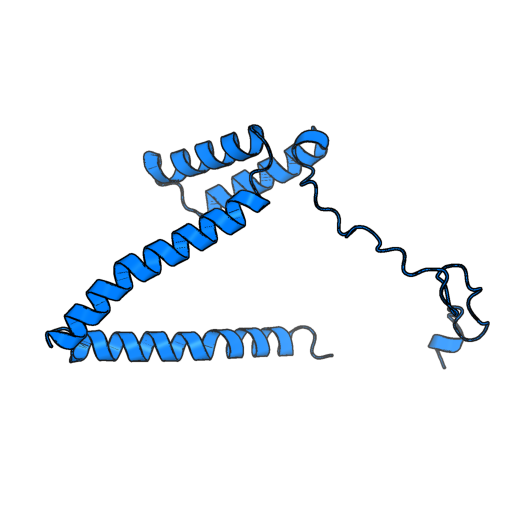 88 ? -5.124 -8.739 -8.209 1.00 92.88 88 PHE A O 1
ATOM 683 N N . PRO A 1 89 ? -6.068 -10.512 -7.201 1.00 96.00 89 PRO A N 1
ATOM 684 C CA . PRO A 1 89 ? -4.951 -11.404 -7.518 1.00 96.00 89 PRO A CA 1
ATOM 685 C C . PRO A 1 89 ? -4.648 -11.523 -9.017 1.00 96.00 89 PRO A C 1
ATOM 687 O O . PRO A 1 89 ? -3.480 -11.541 -9.401 1.00 96.00 89 PRO A O 1
ATOM 690 N N . ALA A 1 90 ? -5.672 -11.563 -9.876 1.00 96.06 90 ALA A N 1
ATOM 691 C CA . ALA A 1 90 ? -5.479 -11.655 -11.322 1.00 96.06 90 ALA A CA 1
ATOM 692 C C . ALA A 1 90 ? -4.839 -10.378 -11.885 1.00 96.06 90 ALA A C 1
ATOM 694 O O . ALA A 1 90 ? -3.938 -10.459 -12.718 1.00 96.06 90 ALA A O 1
ATOM 695 N N . ILE A 1 91 ? -5.238 -9.208 -11.375 1.00 95.81 91 ILE A N 1
ATOM 696 C CA . ILE A 1 91 ? -4.651 -7.914 -11.749 1.00 95.81 91 ILE A CA 1
ATOM 697 C C . ILE A 1 91 ? -3.167 -7.872 -11.376 1.00 95.81 91 ILE A C 1
ATOM 699 O O . ILE A 1 91 ? -2.335 -7.488 -12.198 1.00 95.81 91 ILE A O 1
ATOM 703 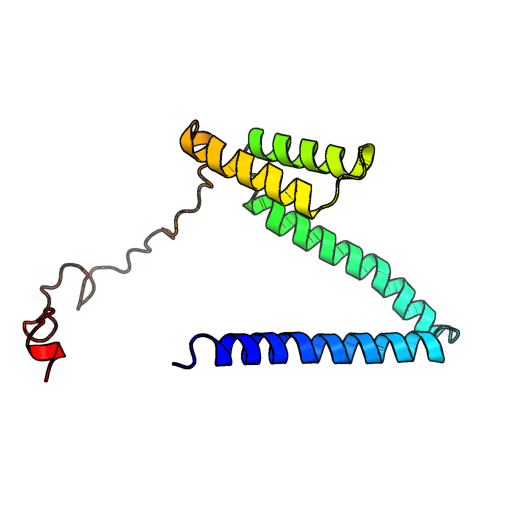N N . VAL A 1 92 ? -2.821 -8.301 -10.158 1.00 94.31 92 VAL A N 1
ATOM 704 C CA . VAL A 1 92 ? -1.429 -8.335 -9.684 1.00 94.31 92 VAL A CA 1
ATOM 705 C C . VAL A 1 92 ? -0.581 -9.282 -10.534 1.00 94.31 92 VAL A C 1
ATOM 707 O O . VAL A 1 92 ? 0.524 -8.913 -10.931 1.00 94.31 92 VAL A O 1
ATOM 710 N N . LEU A 1 93 ? -1.096 -10.472 -10.863 1.00 96.62 93 LEU A N 1
ATOM 711 C CA . LEU A 1 93 ? -0.399 -11.426 -11.729 1.00 96.62 93 LEU A CA 1
ATOM 712 C C . LEU A 1 93 ? -0.185 -10.863 -13.138 1.00 96.62 93 LEU A C 1
ATOM 714 O O . LEU A 1 93 ? 0.937 -10.896 -13.640 1.00 96.62 93 LEU A O 1
ATOM 718 N N . ALA A 1 94 ? -1.225 -10.299 -13.756 1.00 95.50 94 ALA A N 1
ATOM 719 C CA . ALA A 1 94 ? -1.131 -9.706 -15.086 1.00 95.50 94 ALA A CA 1
ATOM 720 C C . ALA A 1 94 ? -0.139 -8.532 -15.117 1.00 95.50 94 ALA A C 1
ATOM 722 O O . ALA A 1 94 ? 0.748 -8.497 -15.968 1.00 95.50 94 ALA A O 1
ATOM 723 N N . ALA A 1 95 ? -0.228 -7.609 -14.155 1.00 93.50 95 ALA A N 1
ATOM 724 C CA . ALA A 1 95 ? 0.700 -6.487 -14.039 1.00 93.50 95 ALA A CA 1
ATOM 725 C C . ALA A 1 95 ? 2.146 -6.957 -13.800 1.00 93.50 95 ALA A C 1
ATOM 727 O O . ALA A 1 95 ? 3.075 -6.405 -14.390 1.00 93.50 95 ALA A O 1
ATOM 728 N N . GLY A 1 96 ? 2.340 -8.000 -12.987 1.00 93.12 96 GLY A N 1
ATOM 729 C CA . GLY A 1 96 ? 3.645 -8.618 -12.753 1.00 93.12 96 GLY A CA 1
ATOM 730 C C . GLY A 1 96 ? 4.237 -9.250 -14.014 1.00 93.12 96 GLY A C 1
ATOM 731 O O . GLY A 1 96 ? 5.410 -9.033 -14.311 1.00 93.12 96 GLY A O 1
ATOM 732 N N . LEU A 1 97 ? 3.426 -9.967 -14.798 1.00 95.31 97 LEU A N 1
ATOM 733 C CA . LEU A 1 97 ? 3.845 -10.529 -16.085 1.00 95.31 97 LEU A CA 1
ATOM 734 C C . LEU A 1 97 ? 4.204 -9.423 -17.084 1.00 95.31 97 LEU A C 1
ATOM 736 O O . LEU A 1 97 ? 5.274 -9.474 -17.689 1.00 95.31 97 LEU A O 1
ATOM 740 N N . ILE A 1 98 ? 3.360 -8.396 -17.209 1.00 92.88 98 ILE A N 1
ATOM 741 C CA . ILE A 1 98 ? 3.623 -7.231 -18.066 1.00 92.88 98 ILE A CA 1
ATOM 742 C C . ILE A 1 98 ? 4.925 -6.544 -17.646 1.00 92.88 98 ILE A C 1
ATOM 744 O O . ILE A 1 98 ? 5.752 -6.237 -18.500 1.00 92.88 98 ILE A O 1
ATOM 748 N N . GLY A 1 99 ? 5.148 -6.351 -16.344 1.00 90.50 99 GLY A N 1
ATOM 749 C CA . GLY A 1 99 ? 6.389 -5.783 -15.821 1.00 90.50 99 GLY A CA 1
ATOM 750 C C . GLY A 1 99 ? 7.611 -6.655 -16.116 1.00 90.50 99 GLY A C 1
ATOM 751 O O . GLY A 1 99 ? 8.645 -6.137 -16.530 1.00 90.50 99 GLY A O 1
ATOM 752 N N . TYR A 1 100 ? 7.497 -7.976 -15.969 1.00 90.00 100 TYR A N 1
ATOM 753 C CA . TYR A 1 100 ? 8.586 -8.921 -16.223 1.00 90.00 100 TYR A CA 1
ATOM 754 C C . TYR A 1 100 ? 8.995 -8.976 -17.700 1.00 90.00 100 TYR A C 1
ATOM 756 O O . TYR A 1 100 ? 10.183 -8.882 -18.015 1.00 90.00 100 TYR A O 1
ATOM 764 N N . PHE A 1 101 ? 8.030 -9.098 -18.616 1.00 92.62 101 PHE A N 1
ATOM 765 C CA . PHE A 1 101 ? 8.312 -9.086 -20.055 1.00 92.62 101 PHE A CA 1
ATOM 766 C C . PHE A 1 101 ? 8.710 -7.685 -20.538 1.00 92.62 101 PHE A C 1
ATOM 768 O O . PHE A 1 101 ? 9.667 -7.543 -21.299 1.00 92.62 101 PHE A O 1
ATOM 775 N N . GLY A 1 102 ? 8.053 -6.641 -20.026 1.00 88.38 102 GLY A N 1
ATOM 776 C CA . GLY A 1 102 ? 8.362 -5.244 -20.322 1.00 88.38 102 GLY A CA 1
ATOM 777 C C . GLY A 1 102 ? 9.783 -4.849 -19.917 1.00 88.38 102 GLY A C 1
ATOM 778 O O . GLY A 1 102 ? 10.478 -4.197 -20.693 1.00 88.38 102 GLY A O 1
ATOM 779 N N . ALA A 1 103 ? 10.268 -5.317 -18.764 1.00 86.88 103 ALA A N 1
ATOM 780 C CA . ALA A 1 103 ? 11.645 -5.093 -18.324 1.00 86.88 103 ALA A CA 1
ATOM 781 C C . ALA A 1 103 ? 12.694 -5.744 -19.235 1.00 86.88 103 ALA A C 1
ATOM 783 O O . ALA A 1 103 ? 13.809 -5.235 -19.334 1.00 86.88 103 ALA A O 1
ATOM 784 N N . ARG A 1 104 ? 12.348 -6.839 -19.924 1.00 87.81 104 ARG A N 1
ATOM 785 C CA . ARG A 1 104 ? 13.250 -7.525 -20.863 1.00 87.81 104 ARG A CA 1
ATOM 786 C C . ARG A 1 104 ? 13.297 -6.863 -22.236 1.00 87.81 104 ARG A C 1
ATOM 788 O O . ARG A 1 104 ? 14.354 -6.861 -22.856 1.00 87.81 104 ARG A O 1
ATOM 795 N N . TRP A 1 105 ? 12.177 -6.323 -22.715 1.00 86.62 105 TRP A N 1
ATOM 796 C CA . TRP A 1 105 ? 12.093 -5.706 -24.046 1.00 86.62 105 TRP A CA 1
ATOM 797 C C . TRP A 1 105 ? 12.391 -4.207 -24.051 1.00 86.62 105 TRP A C 1
ATOM 799 O O . TRP A 1 105 ? 12.981 -3.703 -25.001 1.00 86.62 105 TRP A O 1
ATOM 809 N N . ALA A 1 106 ? 12.010 -3.493 -22.995 1.00 83.31 106 ALA A N 1
ATOM 810 C CA . ALA A 1 106 ? 12.191 -2.051 -22.874 1.00 83.31 106 ALA A CA 1
ATOM 811 C C . ALA A 1 106 ? 12.739 -1.693 -21.479 1.00 83.31 106 ALA A C 1
ATOM 813 O O . ALA A 1 106 ? 12.048 -1.043 -20.684 1.00 83.31 106 ALA A O 1
ATOM 814 N N . PRO A 1 107 ? 13.993 -2.078 -21.164 1.00 78.94 107 PRO A N 1
ATOM 815 C CA . PRO A 1 107 ? 14.582 -1.851 -19.846 1.00 78.94 107 PRO A CA 1
ATOM 816 C C . PRO A 1 107 ? 14.602 -0.366 -19.467 1.00 78.94 107 PRO A C 1
ATOM 818 O O . PRO A 1 107 ? 14.371 -0.042 -18.312 1.00 78.94 107 PRO A O 1
ATOM 821 N N . GLY A 1 108 ? 14.759 0.554 -20.425 1.00 80.69 108 GLY A N 1
ATOM 822 C CA . GLY A 1 108 ? 14.723 1.999 -20.153 1.00 80.69 108 GLY A CA 1
ATOM 823 C C . GLY A 1 108 ? 13.368 2.534 -19.660 1.00 80.69 108 GLY A C 1
ATOM 824 O O . GLY A 1 108 ? 13.321 3.588 -19.034 1.00 80.69 108 GLY A O 1
ATOM 825 N N . VAL A 1 109 ? 12.266 1.815 -19.908 1.00 81.25 109 VAL A N 1
ATOM 826 C CA . VAL A 1 109 ? 10.912 2.199 -19.465 1.00 81.25 109 VAL A CA 1
ATOM 827 C C . VAL A 1 109 ? 10.551 1.534 -18.135 1.00 81.25 109 VAL A C 1
ATOM 829 O O . VAL A 1 109 ? 9.847 2.124 -17.319 1.00 81.25 109 VAL A O 1
ATOM 832 N N . PHE A 1 110 ? 11.029 0.314 -17.896 1.00 81.62 110 PHE A N 1
ATOM 833 C CA . PHE A 1 110 ? 10.669 -0.477 -16.713 1.00 81.62 110 PHE A CA 1
ATOM 834 C C . PHE A 1 110 ? 11.766 -0.536 -15.642 1.00 81.62 110 PHE A C 1
ATOM 836 O O . PHE A 1 110 ? 11.513 -1.029 -14.542 1.00 81.62 110 PHE A O 1
ATOM 843 N N . ALA A 1 111 ? 12.957 0.007 -15.907 1.00 74.06 111 ALA A N 1
ATOM 844 C CA . ALA A 1 111 ? 13.951 0.273 -14.879 1.00 74.06 111 ALA A CA 1
ATOM 845 C C . ALA A 1 111 ? 13.412 1.362 -13.944 1.00 74.06 111 ALA A C 1
ATOM 847 O O . ALA A 1 111 ? 13.483 2.561 -14.217 1.00 74.06 111 ALA A O 1
ATOM 848 N N . LEU A 1 112 ? 12.849 0.935 -12.815 1.00 66.19 112 LEU A N 1
ATOM 849 C CA . LEU A 1 112 ? 12.594 1.806 -11.676 1.00 66.19 112 LEU A CA 1
ATOM 850 C C . LEU A 1 112 ? 13.941 2.426 -11.280 1.00 66.19 112 LEU A C 1
ATOM 852 O O . LEU A 1 112 ? 14.816 1.720 -10.786 1.00 66.19 112 LEU A O 1
ATOM 856 N N . GLY A 1 113 ? 14.125 3.722 -11.554 1.00 58.78 113 GLY A N 1
ATOM 857 C CA . GLY A 1 113 ? 15.352 4.486 -11.287 1.00 58.78 113 GLY A CA 1
ATOM 858 C C . GLY A 1 113 ? 15.665 4.609 -9.793 1.00 58.78 113 GLY A C 1
ATOM 859 O O . GLY A 1 113 ? 15.509 5.674 -9.201 1.00 58.78 113 GLY A O 1
ATOM 860 N N . GLY A 1 114 ? 16.046 3.492 -9.181 1.00 56.41 114 GLY A N 1
ATOM 861 C CA . GLY A 1 114 ? 16.233 3.308 -7.747 1.00 56.41 114 GLY A CA 1
ATOM 862 C C . GLY A 1 114 ? 17.083 2.076 -7.446 1.00 56.41 114 GLY A C 1
ATOM 863 O O . GLY A 1 114 ? 16.775 1.323 -6.523 1.00 56.41 114 GLY A O 1
ATOM 864 N N . GLY A 1 115 ? 18.146 1.856 -8.228 1.00 48.12 115 GLY A N 1
ATOM 865 C CA . GLY A 1 115 ? 19.251 1.024 -7.758 1.00 48.12 115 GLY A CA 1
ATOM 866 C C . GLY A 1 115 ? 19.746 1.577 -6.421 1.00 48.12 115 GLY A C 1
ATOM 867 O O . GLY A 1 115 ? 19.795 2.794 -6.244 1.00 48.12 115 GLY A O 1
ATOM 868 N N . H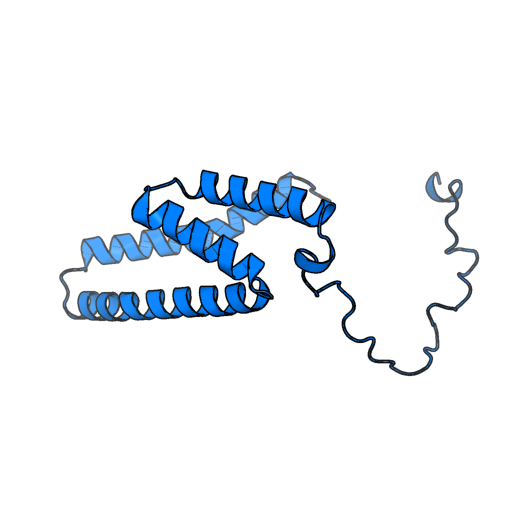IS A 1 116 ? 20.054 0.694 -5.469 1.00 45.59 116 HIS A N 1
ATOM 869 C CA . HIS A 1 116 ? 20.652 1.039 -4.176 1.00 45.59 116 HIS A CA 1
ATOM 870 C C . HIS A 1 116 ? 22.076 1.588 -4.372 1.00 45.59 116 HIS A C 1
ATOM 872 O O . HIS A 1 116 ? 23.062 0.943 -4.047 1.00 45.59 116 HIS A O 1
ATOM 878 N N . GLY A 1 117 ? 22.169 2.786 -4.927 1.00 50.62 117 GLY A N 1
ATOM 879 C CA . GLY A 1 117 ? 23.317 3.666 -4.854 1.00 50.62 117 GLY A CA 1
ATOM 880 C C . GLY A 1 117 ? 22.787 4.968 -4.292 1.00 50.62 117 GLY A C 1
ATOM 881 O O . GLY A 1 117 ? 22.521 5.906 -5.039 1.00 50.62 117 GLY A O 1
ATOM 882 N N . GLY A 1 118 ? 22.535 5.004 -2.978 1.00 49.81 118 GLY A N 1
ATOM 883 C CA . GLY A 1 118 ? 22.466 6.295 -2.303 1.00 49.81 118 GLY A CA 1
ATOM 884 C C . GLY A 1 118 ? 23.737 7.045 -2.680 1.00 49.81 118 GLY A C 1
ATOM 885 O O . GLY A 1 118 ? 24.793 6.417 -2.712 1.00 49.81 118 GLY A O 1
ATOM 886 N N . ALA A 1 119 ? 23.619 8.322 -3.059 1.00 57.00 119 ALA A N 1
ATOM 887 C CA . ALA A 1 119 ? 24.771 9.142 -3.414 1.00 57.00 119 ALA A CA 1
ATOM 888 C C . ALA A 1 119 ? 25.881 8.869 -2.398 1.00 57.00 119 ALA A C 1
ATOM 890 O O . ALA A 1 119 ? 25.667 9.106 -1.206 1.00 57.00 119 ALA A O 1
ATOM 891 N N . THR A 1 120 ? 26.993 8.281 -2.848 1.00 56.59 120 THR A N 1
ATOM 892 C CA . THR A 1 120 ? 28.125 7.951 -1.990 1.0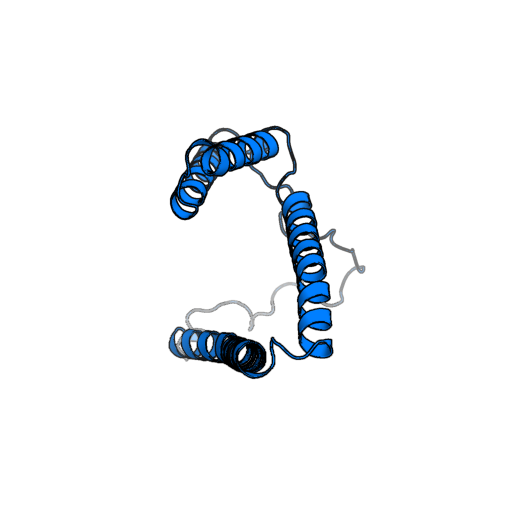0 56.59 120 THR A CA 1
ATOM 893 C C . THR A 1 120 ? 28.593 9.276 -1.413 1.00 56.59 120 THR A C 1
ATOM 895 O O . THR A 1 120 ? 29.216 10.081 -2.102 1.00 56.59 120 THR A O 1
ATOM 898 N N . GLN A 1 121 ? 28.177 9.578 -0.185 1.00 63.97 121 GLN A N 1
ATOM 899 C CA . GLN A 1 121 ? 28.675 10.727 0.552 1.00 63.97 121 GLN A CA 1
ATOM 900 C C . GLN A 1 121 ? 30.146 10.409 0.798 1.00 63.97 121 GLN A C 1
ATOM 902 O O . GLN A 1 121 ? 30.464 9.592 1.658 1.00 63.97 121 GLN A O 1
ATOM 907 N N . GLY A 1 122 ? 31.026 10.961 -0.040 1.00 63.81 122 GLY A N 1
ATOM 908 C CA . GLY A 1 122 ? 32.463 10.756 0.067 1.00 63.81 122 GLY A CA 1
ATOM 909 C C . GLY A 1 122 ? 32.941 11.359 1.378 1.00 63.81 122 GLY A C 1
ATOM 910 O O . GLY A 1 122 ? 33.074 12.574 1.484 1.00 63.81 122 GLY A O 1
ATOM 911 N N . TYR A 1 123 ? 33.169 10.515 2.382 1.00 69.25 123 TYR A N 1
ATOM 912 C CA . TYR A 1 123 ? 33.537 10.938 3.736 1.00 69.25 123 TYR A CA 1
ATOM 913 C C . TYR A 1 123 ? 35.045 11.219 3.893 1.00 69.25 123 TYR A C 1
ATOM 915 O O . TYR A 1 123 ? 35.558 11.285 5.007 1.00 69.25 123 TYR A O 1
ATOM 923 N N . GLY A 1 124 ? 35.751 11.425 2.774 1.00 77.25 124 GLY A N 1
ATOM 924 C CA . GLY A 1 124 ? 37.211 11.458 2.711 1.00 77.25 124 GLY A CA 1
ATOM 925 C C . GLY A 1 124 ? 37.830 10.052 2.725 1.00 77.25 124 GLY A C 1
ATOM 926 O O . GLY A 1 124 ? 37.116 9.076 2.951 1.00 77.25 124 GLY A O 1
ATOM 927 N N . PRO A 1 125 ? 39.142 9.942 2.454 1.00 77.00 125 PRO A N 1
ATOM 928 C CA . PRO A 1 125 ? 39.845 8.662 2.467 1.00 77.00 125 PRO A CA 1
ATOM 929 C C . PRO A 1 125 ? 39.827 8.066 3.879 1.00 77.00 125 PRO A C 1
ATOM 931 O O . PRO A 1 125 ? 40.226 8.725 4.847 1.00 77.00 125 PRO A O 1
ATOM 934 N N . ALA A 1 126 ? 39.337 6.834 4.005 1.00 79.50 126 ALA A N 1
ATOM 935 C CA . ALA A 1 126 ? 39.271 6.145 5.287 1.00 79.50 126 ALA A CA 1
ATOM 936 C C . ALA A 1 126 ? 40.643 5.561 5.667 1.00 79.50 126 ALA A C 1
ATOM 938 O O . ALA A 1 126 ? 41.452 5.211 4.813 1.00 79.50 126 ALA A O 1
ATOM 939 N N . LEU A 1 127 ? 40.904 5.410 6.972 1.00 75.94 127 LEU A N 1
ATOM 940 C CA . LEU A 1 127 ? 42.119 4.739 7.465 1.00 75.94 127 LEU A CA 1
ATOM 941 C C . LEU A 1 127 ? 42.164 3.250 7.055 1.00 75.94 127 LEU A C 1
ATOM 943 O O . LEU A 1 127 ? 43.239 2.666 6.950 1.00 75.94 127 LEU A O 1
ATOM 947 N N . ILE A 1 128 ? 40.986 2.654 6.840 1.00 75.50 128 ILE A N 1
ATOM 948 C CA . ILE A 1 128 ? 40.767 1.355 6.199 1.00 75.50 128 ILE A CA 1
ATOM 949 C C . ILE A 1 128 ? 39.728 1.613 5.105 1.00 75.50 128 ILE A C 1
ATOM 951 O O . ILE A 1 128 ? 38.538 1.707 5.401 1.00 75.50 128 ILE A O 1
ATOM 955 N N . ASP A 1 129 ? 40.202 1.817 3.881 1.00 78.44 129 ASP A N 1
ATOM 956 C CA . ASP A 1 129 ? 39.377 2.067 2.695 1.00 78.44 129 ASP A CA 1
ATOM 957 C C . ASP A 1 129 ? 39.107 0.773 1.909 1.00 78.44 129 ASP A C 1
ATOM 959 O O . ASP A 1 129 ? 39.760 -0.250 2.152 1.00 78.44 129 ASP A O 1
ATOM 963 N N . ASP A 1 130 ? 38.189 0.821 0.944 1.00 80.50 130 ASP A N 1
ATOM 964 C CA . ASP A 1 130 ? 37.837 -0.322 0.087 1.00 80.50 130 ASP A CA 1
ATOM 965 C C . ASP A 1 130 ? 39.031 -0.817 -0.758 1.00 80.50 130 ASP A C 1
ATOM 967 O O . ASP A 1 130 ? 39.104 -1.996 -1.109 1.00 80.50 130 ASP A O 1
ATOM 971 N N . ASP A 1 131 ? 40.011 0.057 -1.013 1.00 81.06 131 ASP A N 1
ATOM 972 C CA . ASP A 1 131 ? 41.267 -0.265 -1.702 1.00 81.06 131 ASP A CA 1
ATOM 973 C C . ASP A 1 131 ? 42.355 -0.840 -0.766 1.00 81.06 131 ASP A C 1
ATOM 975 O O . ASP A 1 131 ? 43.473 -1.137 -1.202 1.00 81.06 131 ASP A O 1
ATOM 979 N N . THR A 1 132 ? 42.068 -1.010 0.532 1.00 83.75 132 THR A N 1
ATOM 980 C CA . THR A 1 132 ? 43.036 -1.580 1.482 1.00 83.75 132 THR A CA 1
ATOM 981 C C . THR A 1 132 ? 43.261 -3.061 1.163 1.00 83.75 132 THR A C 1
ATOM 983 O O . THR A 1 132 ? 42.300 -3.837 1.146 1.00 83.75 132 THR A O 1
ATOM 986 N N . PRO A 1 133 ? 44.515 -3.512 0.957 1.00 83.50 133 PRO A N 1
ATOM 987 C CA . PRO A 1 133 ? 44.784 -4.910 0.662 1.00 83.50 133 PRO A CA 1
ATOM 988 C C . PRO A 1 133 ? 44.296 -5.794 1.810 1.00 83.50 133 PRO A C 1
ATOM 990 O O . PRO A 1 133 ? 44.623 -5.579 2.979 1.00 83.50 133 PRO A O 1
ATOM 993 N N . THR A 1 134 ? 43.502 -6.805 1.467 1.00 82.44 134 THR A N 1
ATOM 994 C CA . THR A 1 134 ? 42.906 -7.712 2.446 1.00 82.44 134 THR A CA 1
ATOM 995 C C . THR A 1 134 ? 44.022 -8.468 3.176 1.00 82.44 134 THR A C 1
ATOM 997 O O . THR A 1 134 ? 44.890 -9.055 2.522 1.00 82.44 134 THR A O 1
ATOM 1000 N N . PRO A 1 135 ? 44.052 -8.472 4.521 1.00 84.62 135 PRO A N 1
ATOM 1001 C CA . PRO A 1 135 ? 45.143 -9.104 5.245 1.00 84.62 135 PRO A CA 1
ATOM 1002 C C . PRO A 1 135 ? 45.131 -10.631 5.039 1.00 84.62 135 PRO A C 1
ATOM 1004 O O . PRO A 1 135 ? 44.064 -11.222 4.860 1.00 84.62 135 PRO A O 1
ATOM 1007 N N . PRO A 1 136 ? 46.286 -11.321 5.131 1.00 81.94 136 PRO A N 1
ATOM 1008 C CA . PRO A 1 136 ? 46.417 -12.732 4.738 1.00 81.94 136 PRO A CA 1
ATOM 1009 C C . PRO A 1 136 ? 45.489 -13.709 5.476 1.00 81.94 136 PRO A C 1
ATOM 1011 O O . PRO A 1 136 ? 45.187 -14.783 4.964 1.00 81.94 136 PRO A O 1
ATOM 1014 N N . HIS A 1 137 ? 45.044 -13.352 6.684 1.00 80.75 137 HIS A N 1
ATOM 1015 C CA . HIS A 1 137 ? 44.124 -14.148 7.500 1.00 80.75 137 HIS A CA 1
ATOM 1016 C C . HIS A 1 137 ? 42.641 -13.920 7.160 1.00 80.75 137 HIS A C 1
ATOM 1018 O O . HIS A 1 137 ? 41.806 -14.726 7.555 1.00 80.75 137 HIS A O 1
ATOM 1024 N N . ALA A 1 138 ? 42.314 -12.835 6.452 1.00 80.62 138 ALA A N 1
ATOM 1025 C CA . ALA A 1 138 ? 40.969 -12.533 5.962 1.00 80.62 138 ALA A CA 1
ATOM 1026 C C . ALA A 1 138 ? 40.743 -13.050 4.530 1.00 80.62 138 ALA A C 1
ATOM 1028 O O . ALA A 1 138 ? 39.608 -13.095 4.055 1.00 80.62 138 ALA A O 1
ATOM 1029 N N . CYS A 1 139 ? 41.809 -13.472 3.843 1.00 82.00 139 CYS A N 1
ATOM 1030 C CA . CYS A 1 139 ? 41.711 -14.136 2.552 1.00 82.00 139 CYS A CA 1
ATOM 1031 C C . CYS A 1 139 ? 40.966 -15.467 2.693 1.00 82.00 139 CYS A C 1
ATOM 1033 O O . CYS A 1 139 ? 41.342 -16.336 3.480 1.00 82.00 139 CYS A O 1
ATOM 1035 N N . PHE A 1 140 ? 39.921 -15.650 1.887 1.00 80.88 140 PHE A N 1
ATOM 1036 C CA . PHE A 1 140 ? 39.142 -16.881 1.887 1.00 80.88 140 PHE A CA 1
ATOM 1037 C C . PHE A 1 140 ? 40.020 -18.093 1.532 1.00 80.88 140 PHE A C 1
ATOM 1039 O O . PHE A 1 140 ? 40.525 -18.210 0.414 1.00 80.88 140 PHE A O 1
ATOM 1046 N N . SER A 1 141 ? 40.153 -19.038 2.464 1.00 82.56 141 SER A N 1
ATOM 1047 C CA . SER A 1 141 ? 40.828 -20.316 2.242 1.00 82.56 141 SER A CA 1
ATOM 1048 C C . SER A 1 141 ? 39.898 -21.479 2.557 1.00 82.56 141 SER A C 1
ATOM 1050 O O . SER A 1 141 ? 39.470 -21.671 3.697 1.00 82.56 141 SER A O 1
ATOM 1052 N N . ARG A 1 142 ? 39.656 -22.342 1.561 1.00 79.69 142 ARG A N 1
ATOM 1053 C CA . ARG A 1 142 ? 38.886 -23.587 1.750 1.00 79.69 142 ARG A CA 1
ATOM 1054 C C . ARG A 1 142 ? 39.497 -24.508 2.816 1.00 79.69 142 ARG A C 1
ATOM 1056 O O . ARG A 1 142 ? 38.776 -25.301 3.404 1.00 79.69 142 ARG A O 1
ATOM 1063 N N . ARG A 1 143 ? 40.807 -24.399 3.077 1.00 79.25 143 ARG A N 1
ATOM 1064 C CA . ARG A 1 143 ? 41.508 -25.198 4.099 1.00 79.25 143 ARG A CA 1
ATOM 1065 C C . ARG A 1 143 ? 41.255 -24.707 5.526 1.00 79.25 143 ARG A C 1
ATOM 1067 O O . ARG A 1 143 ? 41.298 -25.518 6.439 1.00 79.25 143 ARG A O 1
ATOM 1074 N N . GLN A 1 144 ? 41.005 -23.411 5.719 1.00 71.69 144 GLN A N 1
ATOM 1075 C CA . GLN A 1 144 ? 40.689 -22.843 7.037 1.00 71.69 144 GLN A CA 1
ATOM 1076 C C . GLN A 1 144 ? 39.239 -23.117 7.445 1.00 71.69 144 GLN A C 1
ATOM 1078 O O . GLN A 1 144 ? 38.954 -23.221 8.626 1.00 71.69 144 GLN A O 1
ATOM 1083 N N . LEU A 1 145 ? 38.345 -23.278 6.468 1.00 73.94 145 LEU A N 1
ATOM 1084 C CA . LEU A 1 145 ? 36.912 -23.506 6.684 1.00 73.94 145 LEU A CA 1
ATOM 1085 C C . LEU A 1 145 ? 36.575 -24.943 7.131 1.00 73.94 145 LEU A C 1
ATOM 1087 O O . LEU A 1 145 ? 35.464 -25.204 7.575 1.00 73.94 145 LEU A O 1
ATOM 1091 N N . LEU A 1 146 ? 37.521 -25.872 6.968 1.00 73.81 146 LEU A N 1
ATOM 1092 C CA . LEU A 1 146 ? 37.389 -27.294 7.311 1.00 73.81 146 LEU A CA 1
ATOM 1093 C C . LEU A 1 146 ? 38.146 -27.680 8.598 1.00 73.81 146 LEU A C 1
ATOM 1095 O O . LEU A 1 146 ? 38.184 -28.863 8.934 1.00 73.81 146 LEU A O 1
ATOM 1099 N N . ARG A 1 147 ? 38.777 -26.714 9.275 1.00 58.16 147 ARG A N 1
ATOM 1100 C CA . ARG A 1 147 ? 39.341 -26.874 10.623 1.00 58.16 147 ARG A CA 1
ATOM 1101 C C . ARG A 1 147 ? 38.335 -26.399 11.657 1.00 58.16 147 ARG A C 1
ATOM 1103 O O . ARG A 1 147 ? 38.309 -27.031 12.731 1.00 58.16 147 ARG A O 1
#

Nearest PDB structures (foldseek):
  6ltl-assembly1_B  TM=2.740E-01  e=7.777E+00  Equus caballus

Mean predicted aligned error: 12.14 Å

InterPro domains:
  IPR003370 Chromate transporter [PF02417] (3-100)

Secondary structure (DSSP, 8-state):
--TTHHHHHHHHHHHHHHHHHHHHHHHHHHHHTTSHHHHHHHHHHHHHHHHHHHHHHHHHHHHH--SHHHHHHHHHHHHHHHHH---HHHHHHHHHHHHHHHHHH-HHHH--S--S----------SS-TTSPPPTTTS--TTTTT-

Foldseek 3Di:
DCVVVVVVVVVVVVVVVVVVVVVVLVVCCVVCVPPPVNVVVVVVVVVVVVVVVVVVCVVVCVQQVPDPVSVVLVVVLVCCCPVVVNDPVVSVVVVVVCLVVCCVPPVVVNVSPDDPPDPPPCPDADPCHPPHPDDPVRPDDPVVVVD

Organism: NCBI:txid166010

Sequence (147 aa):
MHRTWGGIVAGGLFVLPSLFILIGLSWVYLRFGNVPVVAGIFYGIKPAVTALVLHAAHRIGGRALRNRWMWGIAGAAFLAIFAFDTPFPAIVLAAGLIGYFGARWAPGVFALGGGHGGATQGYGPALIDDDTPTPPHACFSRRQLLR